Protein AF-A0A429PS51-F1 (afdb_monomer_lite)

Sequence (73 aa):
LRLPNRGLVREGYVADLVLFDPATVASGATYARPRTLPTGIPHVLVGGRFVIEDGSRTDVLAGRAIRRTPVPR

Structure (mmCIF, N/CA/C/O backbone):
data_AF-A0A429PS51-F1
#
_entry.id   AF-A0A429PS51-F1
#
loop_
_atom_site.group_PDB
_atom_site.id
_atom_site.type_symbol
_atom_site.label_atom_id
_atom_site.label_alt_id
_atom_site.label_comp_id
_atom_site.label_asym_id
_atom_site.label_entity_id
_atom_site.label_seq_id
_atom_site.pdbx_PDB_ins_code
_atom_site.Cartn_x
_atom_site.Cartn_y
_atom_site.Cartn_z
_atom_site.occupancy
_atom_site.B_iso_or_equiv
_atom_site.auth_seq_id
_atom_site.auth_comp_id
_atom_site.auth_asym_id
_atom_site.auth_atom_id
_atom_site.pdbx_PDB_model_num
ATOM 1 N N . LEU A 1 1 ? 6.665 7.470 13.955 1.00 70.56 1 LEU A N 1
ATOM 2 C CA . LEU A 1 1 ? 5.305 7.880 14.391 1.00 70.56 1 LEU A CA 1
ATOM 3 C C . LEU A 1 1 ? 4.786 6.876 15.420 1.00 70.56 1 LEU A C 1
ATOM 5 O O . LEU A 1 1 ? 5.179 5.723 15.341 1.00 70.56 1 LEU A O 1
ATOM 9 N N . ARG A 1 2 ? 3.920 7.277 16.362 1.00 80.44 2 ARG A N 1
ATOM 10 C CA . ARG A 1 2 ? 3.118 6.328 17.160 1.00 80.44 2 ARG A CA 1
ATOM 11 C C . ARG A 1 2 ? 1.697 6.350 16.607 1.00 80.44 2 ARG A C 1
ATOM 13 O O . ARG A 1 2 ? 1.016 7.360 16.759 1.00 80.44 2 ARG A O 1
ATOM 20 N N . LEU A 1 3 ? 1.304 5.282 15.915 1.00 88.25 3 LEU A N 1
ATOM 21 C CA . LEU A 1 3 ? -0.014 5.123 15.300 1.00 88.25 3 LEU A CA 1
ATOM 22 C C . LEU A 1 3 ? -0.775 4.050 16.087 1.00 88.25 3 LEU A C 1
ATOM 24 O O . LEU A 1 3 ? -0.501 2.866 15.895 1.00 88.25 3 LEU A O 1
ATOM 28 N N . PRO A 1 4 ? -1.674 4.428 17.012 1.00 87.25 4 PRO A N 1
ATOM 29 C CA . PRO A 1 4 ? -2.428 3.450 17.783 1.00 87.25 4 PRO A CA 1
ATOM 30 C C . PRO A 1 4 ? -3.201 2.507 16.858 1.00 87.25 4 PRO A C 1
ATOM 32 O O . PRO A 1 4 ? -3.824 2.961 15.896 1.00 87.25 4 PRO A O 1
ATOM 35 N N . ASN A 1 5 ? -3.169 1.211 17.172 1.00 91.38 5 ASN A N 1
ATOM 36 C CA . ASN A 1 5 ? -3.942 0.168 16.492 1.00 91.38 5 ASN A CA 1
ATOM 37 C C . ASN A 1 5 ? -3.673 0.058 14.975 1.00 91.38 5 ASN A C 1
ATOM 39 O O . ASN A 1 5 ? -4.574 -0.298 14.218 1.00 91.38 5 ASN A O 1
ATOM 43 N N . ARG A 1 6 ? -2.452 0.381 14.519 1.00 94.00 6 ARG A N 1
ATOM 44 C CA . ARG A 1 6 ? -2.005 0.260 13.115 1.00 94.00 6 ARG A CA 1
ATOM 45 C C . ARG A 1 6 ? -0.607 -0.359 13.026 1.00 94.00 6 ARG A C 1
ATOM 47 O O . ARG A 1 6 ? 0.158 -0.294 13.986 1.00 94.00 6 ARG A O 1
ATOM 54 N N . GLY A 1 7 ? -0.270 -0.920 11.863 1.00 93.62 7 GLY A N 1
ATOM 55 C CA . GLY A 1 7 ? 1.065 -1.460 11.558 1.00 93.62 7 GLY A CA 1
ATOM 56 C C . GLY A 1 7 ? 1.305 -2.911 11.990 1.00 93.62 7 GLY A C 1
ATOM 57 O O . GLY A 1 7 ? 2.419 -3.401 11.849 1.00 93.62 7 GLY A O 1
ATOM 58 N N . LEU A 1 8 ? 0.280 -3.595 12.502 1.00 96.50 8 LEU A N 1
ATOM 59 C CA . LEU A 1 8 ? 0.310 -5.020 12.832 1.00 96.50 8 LEU A CA 1
ATOM 60 C C . LEU A 1 8 ? -0.960 -5.686 12.300 1.00 96.50 8 LEU A C 1
ATOM 62 O O . LEU A 1 8 ? -2.042 -5.107 12.406 1.00 96.50 8 LEU A O 1
ATOM 66 N N . VAL A 1 9 ? -0.831 -6.912 11.791 1.00 97.44 9 VAL A N 1
ATOM 67 C CA . VAL A 1 9 ? -1.973 -7.774 11.461 1.00 97.44 9 VAL A CA 1
ATOM 68 C C . VAL A 1 9 ? -2.409 -8.471 12.745 1.00 97.44 9 VAL A C 1
ATOM 70 O O . VAL A 1 9 ? -1.805 -9.453 13.172 1.00 97.44 9 VAL A O 1
ATOM 73 N N . ARG A 1 10 ? -3.403 -7.893 13.419 1.00 97.44 10 ARG A N 1
ATOM 74 C CA . ARG A 1 10 ? -3.926 -8.380 14.697 1.00 97.44 10 ARG A CA 1
ATOM 75 C C . ARG A 1 10 ? -5.388 -7.983 14.852 1.00 97.44 10 ARG A C 1
ATOM 77 O O . ARG A 1 10 ? -5.799 -6.925 14.386 1.00 97.44 10 ARG A O 1
ATOM 84 N N . GLU A 1 11 ? -6.161 -8.800 15.549 1.00 96.81 11 GLU A N 1
ATOM 85 C CA . GLU A 1 11 ? -7.537 -8.458 15.906 1.00 96.81 11 GLU A CA 1
ATOM 86 C C . GLU A 1 11 ? -7.614 -7.121 16.668 1.00 96.81 11 GLU A C 1
ATOM 88 O O . GLU A 1 11 ? -6.716 -6.750 17.430 1.00 96.81 11 GLU A O 1
ATOM 93 N N . GLY A 1 12 ? -8.675 -6.353 16.410 1.00 95.44 12 GLY A N 1
ATOM 94 C CA . GLY A 1 12 ? -8.868 -5.008 16.965 1.00 95.44 12 GLY A CA 1
ATOM 95 C C . GLY A 1 12 ? -8.009 -3.904 16.327 1.00 95.44 12 GLY A C 1
ATOM 96 O O . GLY A 1 12 ? -8.170 -2.735 16.687 1.00 95.44 12 GLY A O 1
ATOM 97 N N . TYR A 1 13 ? -7.114 -4.229 15.385 1.00 96.56 13 TYR A N 1
ATOM 98 C CA . TYR A 1 13 ? -6.349 -3.233 14.630 1.00 96.56 13 TYR A CA 1
ATOM 99 C C . TYR A 1 13 ? -7.123 -2.769 13.396 1.00 96.56 13 TYR A C 1
ATOM 101 O O . TYR A 1 13 ? -7.984 -3.470 12.865 1.00 96.56 13 TYR A O 1
ATOM 109 N N . VAL A 1 14 ? -6.822 -1.554 12.933 1.00 96.69 14 VAL A N 1
ATOM 110 C CA . VAL A 1 14 ? -7.373 -1.050 11.675 1.00 96.69 14 VAL A CA 1
ATOM 111 C C . VAL A 1 14 ? -6.884 -1.948 10.541 1.00 96.69 14 VAL A C 1
ATOM 113 O O . VAL A 1 14 ? -5.686 -2.196 10.428 1.00 96.69 14 VAL A O 1
ATOM 116 N N . ALA A 1 15 ? -7.807 -2.387 9.686 1.00 97.38 15 ALA A N 1
ATOM 117 C CA . ALA A 1 15 ? -7.516 -3.202 8.510 1.00 97.38 15 ALA A CA 1
ATOM 118 C C . ALA A 1 15 ? -6.878 -2.371 7.377 1.00 97.38 15 ALA A C 1
ATOM 120 O O . ALA A 1 15 ? -7.441 -2.227 6.291 1.00 97.38 15 ALA A O 1
ATOM 121 N N . ASP A 1 16 ? -5.714 -1.784 7.654 1.00 97.75 16 ASP A N 1
ATOM 122 C CA . ASP A 1 16 ? -4.807 -1.275 6.629 1.00 97.75 16 ASP A CA 1
ATOM 123 C C . ASP A 1 16 ? -3.906 -2.431 6.194 1.00 97.75 16 ASP A C 1
ATOM 125 O O . ASP A 1 16 ? -2.961 -2.792 6.899 1.00 97.75 16 ASP A O 1
ATOM 129 N N . LEU A 1 17 ? -4.244 -3.057 5.073 1.00 98.25 17 LEU A N 1
ATOM 130 C CA . LEU A 1 17 ? -3.633 -4.307 4.629 1.00 98.25 17 LEU A CA 1
ATOM 131 C C . LEU A 1 17 ? -3.154 -4.172 3.187 1.00 98.25 17 LEU A C 1
ATOM 133 O O . LEU A 1 17 ? -3.734 -3.435 2.390 1.00 98.25 17 LEU A O 1
ATOM 137 N N . VAL A 1 18 ? -2.102 -4.911 2.853 1.00 98.31 18 VAL A N 1
ATOM 138 C CA . VAL A 1 18 ? -1.573 -5.017 1.493 1.00 98.31 18 VAL A CA 1
ATOM 139 C C . VAL A 1 18 ? -1.421 -6.494 1.173 1.00 98.31 18 VAL A C 1
ATOM 141 O O . VAL A 1 18 ? -0.772 -7.217 1.932 1.00 98.31 18 VAL A O 1
ATOM 144 N N . LEU A 1 19 ? -2.003 -6.927 0.057 1.00 98.31 19 LEU A N 1
ATOM 145 C CA . LEU A 1 19 ? -1.657 -8.195 -0.569 1.00 98.31 19 LEU A CA 1
ATOM 146 C C . LEU A 1 19 ? -0.628 -7.905 -1.656 1.00 98.31 19 LEU A C 1
ATOM 148 O O . LEU A 1 19 ? -0.838 -7.027 -2.493 1.00 98.31 19 LEU A O 1
ATOM 152 N N . PHE A 1 20 ? 0.475 -8.641 -1.640 1.00 98.25 20 PHE A N 1
ATOM 153 C CA . PHE A 1 20 ? 1.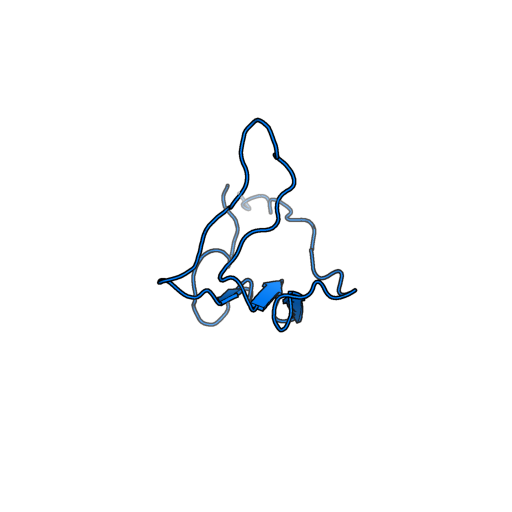503 -8.549 -2.663 1.00 98.25 20 PHE A CA 1
ATOM 154 C C . PHE A 1 20 ? 2.037 -9.936 -3.006 1.00 98.25 20 PHE A C 1
ATOM 156 O O . PHE A 1 20 ? 2.020 -10.842 -2.172 1.00 98.25 20 PHE A O 1
ATOM 163 N N . ASP A 1 21 ? 2.510 -10.085 -4.236 1.00 98.12 21 ASP A N 1
ATOM 164 C CA . ASP A 1 21 ? 3.218 -11.273 -4.686 1.00 98.12 21 ASP A CA 1
ATOM 165 C C . ASP A 1 21 ? 4.720 -11.099 -4.393 1.00 98.12 21 ASP A C 1
ATOM 167 O O . ASP A 1 21 ? 5.364 -10.220 -4.975 1.00 98.12 21 ASP A O 1
ATOM 171 N N . PRO A 1 22 ? 5.306 -11.915 -3.499 1.00 98.06 22 PRO A N 1
ATOM 172 C CA . PRO A 1 22 ? 6.711 -11.791 -3.127 1.00 98.06 22 PRO A CA 1
ATOM 173 C C . PRO A 1 22 ? 7.681 -12.046 -4.290 1.00 98.06 22 PRO A C 1
ATOM 175 O O . PRO A 1 22 ? 8.823 -11.598 -4.212 1.00 98.06 22 PRO A O 1
ATOM 178 N N . ALA A 1 23 ? 7.261 -12.740 -5.353 1.00 98.38 23 ALA A N 1
ATOM 179 C CA . ALA A 1 23 ? 8.108 -13.004 -6.514 1.00 98.38 23 ALA A CA 1
ATOM 180 C C . ALA A 1 23 ? 8.164 -11.821 -7.493 1.00 98.38 23 ALA A C 1
ATOM 182 O O . ALA A 1 23 ? 9.146 -11.676 -8.221 1.00 98.38 23 ALA A O 1
ATOM 183 N N . THR A 1 24 ? 7.125 -10.981 -7.526 1.00 97.75 24 THR A N 1
ATOM 184 C CA . THR A 1 24 ? 6.984 -9.907 -8.525 1.00 97.75 24 THR A CA 1
ATOM 185 C C . THR A 1 24 ? 6.955 -8.503 -7.931 1.00 97.75 24 THR A C 1
ATOM 187 O O . THR A 1 24 ? 7.072 -7.537 -8.684 1.00 97.75 24 THR A O 1
ATOM 190 N N . VAL A 1 25 ? 6.823 -8.356 -6.606 1.00 98.00 25 VAL A N 1
ATOM 191 C CA . VAL A 1 25 ? 6.733 -7.043 -5.959 1.00 98.00 25 VAL A CA 1
ATOM 192 C C . VAL A 1 25 ? 7.965 -6.184 -6.251 1.00 98.00 25 VAL A C 1
ATOM 194 O O . VAL A 1 25 ? 9.089 -6.490 -5.855 1.00 98.00 25 VAL A O 1
ATOM 197 N N . ALA A 1 26 ? 7.752 -5.072 -6.952 1.00 97.25 26 ALA A N 1
ATOM 198 C CA . ALA A 1 26 ? 8.820 -4.151 -7.322 1.00 97.25 26 ALA A CA 1
ATOM 199 C C . ALA A 1 26 ? 8.287 -2.739 -7.580 1.00 97.25 26 ALA A C 1
ATOM 201 O O . ALA A 1 26 ? 7.191 -2.556 -8.106 1.00 97.25 26 ALA A O 1
ATOM 202 N N . SER A 1 27 ? 9.098 -1.727 -7.255 1.00 94.81 27 SER A N 1
ATOM 203 C CA . SER A 1 27 ? 8.757 -0.311 -7.462 1.00 94.81 27 SER A CA 1
ATOM 204 C C . SER A 1 27 ? 8.657 0.075 -8.944 1.00 94.81 27 SER A C 1
ATOM 206 O O . SER A 1 27 ? 7.757 0.810 -9.332 1.00 94.81 27 SER A O 1
ATOM 208 N N . GLY A 1 28 ? 9.599 -0.375 -9.781 1.00 93.00 28 GLY A N 1
ATOM 209 C CA . GLY A 1 28 ? 9.683 0.010 -11.200 1.00 93.00 28 GLY A CA 1
ATOM 210 C C . GLY A 1 28 ? 10.064 1.480 -11.469 1.00 93.00 28 GLY A C 1
ATOM 211 O O . GLY A 1 28 ? 10.373 1.835 -12.610 1.00 93.00 28 GLY A O 1
ATOM 212 N N . ALA A 1 29 ? 10.072 2.344 -10.448 1.00 96.62 29 ALA A N 1
ATOM 213 C CA . ALA A 1 29 ? 10.469 3.742 -10.571 1.00 96.62 29 ALA A CA 1
ATOM 214 C C . ALA A 1 29 ? 11.996 3.899 -10.690 1.00 96.62 29 ALA A C 1
ATOM 216 O O . ALA A 1 29 ? 12.767 3.258 -9.977 1.00 96.62 29 ALA A O 1
ATOM 217 N N . THR A 1 30 ? 12.433 4.795 -11.575 1.00 96.19 30 THR A N 1
ATOM 218 C CA . THR A 1 30 ? 13.843 5.188 -11.749 1.00 96.19 30 THR A CA 1
ATOM 219 C C . THR A 1 30 ? 13.966 6.711 -11.753 1.00 96.19 30 THR A C 1
ATOM 221 O O . THR A 1 30 ? 12.959 7.407 -11.868 1.00 96.19 30 THR A O 1
ATOM 224 N N . TYR A 1 31 ? 15.187 7.257 -11.702 1.00 96.75 31 TYR A N 1
ATOM 225 C CA . TYR A 1 31 ? 15.394 8.707 -11.841 1.00 96.75 31 TYR A CA 1
ATOM 226 C C . TYR A 1 31 ? 14.798 9.273 -13.139 1.00 96.75 31 TYR A C 1
ATOM 228 O O . TYR A 1 31 ? 14.180 10.332 -13.122 1.00 96.75 31 TYR A O 1
ATOM 236 N N . ALA A 1 32 ? 14.940 8.548 -14.254 1.00 97.94 32 ALA A N 1
ATOM 237 C CA . ALA A 1 32 ? 14.395 8.960 -15.547 1.00 97.94 32 ALA A CA 1
ATOM 238 C C . ALA A 1 32 ? 12.868 8.783 -15.638 1.00 97.94 32 ALA A C 1
ATOM 240 O O . ALA A 1 32 ? 12.202 9.513 -16.369 1.00 97.94 32 ALA A O 1
ATOM 241 N N . ARG A 1 33 ? 12.302 7.810 -14.910 1.00 96.56 33 ARG A N 1
ATOM 242 C CA . ARG A 1 33 ? 10.859 7.519 -14.877 1.00 96.56 33 ARG A CA 1
ATOM 243 C C . ARG A 1 33 ? 10.370 7.405 -13.428 1.00 96.56 33 ARG A C 1
ATOM 245 O O . ARG A 1 33 ? 10.146 6.296 -12.940 1.00 96.56 33 ARG A O 1
ATOM 252 N N . PRO A 1 34 ? 10.197 8.536 -12.722 1.00 96.56 34 PRO A N 1
ATOM 253 C CA . PRO A 1 34 ? 9.895 8.520 -11.291 1.00 96.56 34 PRO A CA 1
ATOM 254 C C . PRO A 1 34 ? 8.427 8.203 -10.968 1.00 96.56 34 PRO A C 1
ATOM 256 O O . PRO A 1 34 ? 8.112 7.920 -9.819 1.00 96.56 34 PRO A O 1
ATOM 259 N N . ARG A 1 35 ? 7.517 8.263 -11.955 1.00 95.50 35 ARG A N 1
ATOM 260 C CA . ARG A 1 35 ? 6.067 8.032 -11.773 1.00 95.50 35 ARG A CA 1
ATOM 261 C C . ARG A 1 35 ? 5.583 6.671 -12.292 1.00 95.50 35 ARG A C 1
ATOM 263 O O . ARG A 1 35 ? 4.402 6.522 -12.588 1.00 95.50 35 ARG A O 1
ATOM 270 N N . THR A 1 36 ? 6.483 5.703 -12.453 1.00 95.25 36 THR A N 1
ATOM 271 C CA . THR A 1 36 ? 6.104 4.325 -12.798 1.00 95.25 36 THR A CA 1
ATOM 272 C C . THR A 1 36 ? 5.304 3.711 -11.649 1.00 95.25 36 THR A C 1
ATOM 274 O O . THR A 1 36 ? 5.657 3.899 -10.486 1.00 95.25 36 THR A O 1
ATOM 277 N N . LEU A 1 37 ? 4.226 2.996 -11.971 1.00 91.94 37 LEU A N 1
ATOM 278 C CA . LEU A 1 37 ? 3.445 2.269 -10.974 1.00 91.94 37 LEU A CA 1
ATOM 279 C C . LEU A 1 37 ? 4.201 1.022 -10.488 1.00 91.94 37 LEU A C 1
ATOM 281 O O 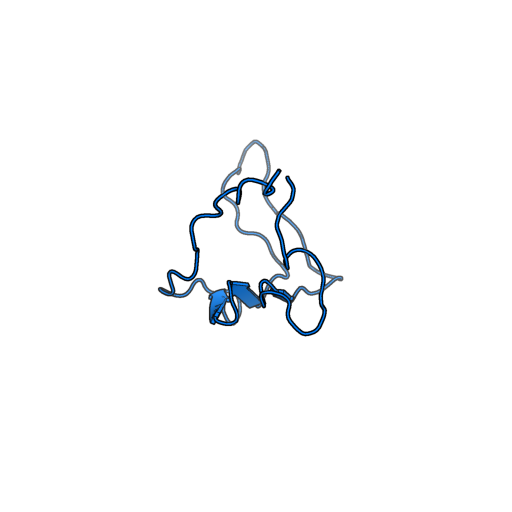. LEU A 1 37 ? 4.902 0.393 -11.286 1.00 91.94 37 LEU A O 1
ATOM 285 N N . PRO A 1 38 ? 4.038 0.639 -9.210 1.00 94.50 38 PRO A N 1
ATOM 286 C CA . PRO A 1 38 ? 4.599 -0.601 -8.702 1.00 94.50 38 PRO A CA 1
ATOM 287 C C . PRO A 1 38 ? 3.922 -1.818 -9.342 1.00 94.50 38 PRO A C 1
ATOM 289 O O . PRO A 1 38 ? 2.781 -1.763 -9.798 1.00 94.50 38 PRO A O 1
ATOM 292 N N . THR A 1 39 ? 4.636 -2.936 -9.322 1.00 96.94 39 THR A N 1
ATOM 293 C CA . THR A 1 39 ? 4.164 -4.251 -9.775 1.00 96.94 39 THR A CA 1
ATOM 294 C C . THR A 1 39 ? 4.025 -5.196 -8.585 1.00 96.94 39 THR A C 1
ATOM 296 O O . THR A 1 39 ? 4.586 -4.935 -7.519 1.00 96.94 39 THR A O 1
ATOM 299 N N . GLY A 1 40 ? 3.240 -6.265 -8.745 1.00 97.88 40 GLY A N 1
ATOM 300 C CA . GLY A 1 40 ? 3.062 -7.295 -7.717 1.00 97.88 40 GLY A CA 1
ATOM 301 C C . GLY A 1 40 ? 2.210 -6.882 -6.513 1.00 97.88 40 GLY A C 1
ATOM 302 O O . GLY A 1 40 ? 2.283 -7.546 -5.490 1.00 97.88 40 GLY A O 1
ATOM 303 N N . ILE A 1 41 ? 1.408 -5.810 -6.598 1.00 98.19 41 ILE A N 1
ATOM 304 C CA . ILE A 1 41 ? 0.516 -5.349 -5.513 1.00 98.19 41 ILE A CA 1
ATOM 305 C C . ILE A 1 41 ? -0.943 -5.350 -6.009 1.00 98.19 41 ILE A C 1
ATOM 307 O O . ILE A 1 41 ? -1.445 -4.304 -6.425 1.00 98.19 41 ILE A O 1
ATOM 311 N N . PRO A 1 42 ? -1.624 -6.511 -6.027 1.00 97.81 42 PRO A N 1
ATOM 312 C CA . PRO A 1 42 ? -2.986 -6.614 -6.546 1.00 97.81 42 PRO A CA 1
ATOM 313 C C . PRO A 1 42 ? -4.039 -5.958 -5.644 1.00 97.81 42 PRO A C 1
ATOM 315 O O . PRO A 1 42 ? -5.013 -5.426 -6.171 1.00 97.81 4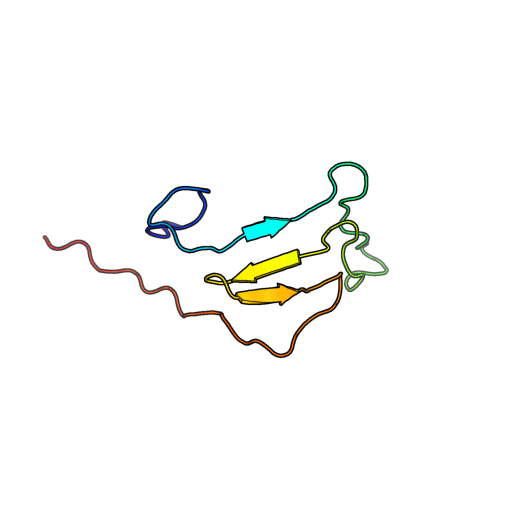2 PRO A O 1
ATOM 318 N N . HIS A 1 43 ? -3.853 -5.938 -4.316 1.00 98.44 43 HIS A N 1
ATOM 319 C CA . HIS A 1 43 ? -4.852 -5.376 -3.400 1.00 98.44 43 HIS A CA 1
ATOM 320 C C . HIS A 1 43 ? -4.238 -4.510 -2.308 1.00 98.44 43 HIS A C 1
ATOM 322 O O . HIS A 1 43 ? -3.265 -4.880 -1.646 1.00 98.44 43 HIS A O 1
ATOM 328 N N . VAL A 1 44 ? -4.877 -3.368 -2.066 1.00 98.25 44 VAL A N 1
ATOM 329 C CA . VAL A 1 44 ? -4.577 -2.477 -0.943 1.00 98.25 44 VAL A CA 1
ATOM 330 C C . VAL A 1 44 ? -5.885 -2.104 -0.272 1.00 98.25 44 VAL A C 1
ATOM 332 O O . VAL A 1 44 ? -6.812 -1.621 -0.924 1.00 98.25 44 VAL A O 1
ATOM 335 N N . LEU A 1 45 ? -5.937 -2.288 1.043 1.00 98.50 45 LEU A N 1
ATOM 336 C CA . LEU A 1 45 ? -7.067 -1.922 1.877 1.00 98.50 45 LEU A CA 1
ATOM 337 C C . LEU A 1 45 ? -6.666 -0.804 2.831 1.00 98.50 45 LEU A C 1
ATOM 339 O O . LEU A 1 45 ? -5.602 -0.846 3.446 1.00 98.50 45 LEU A O 1
ATOM 343 N N . VAL A 1 46 ? -7.551 0.176 2.991 1.00 98.06 46 VAL A N 1
ATOM 344 C CA . VAL A 1 46 ? -7.439 1.206 4.029 1.00 98.06 46 VAL A CA 1
ATOM 345 C C . VAL A 1 46 ? -8.691 1.140 4.887 1.00 98.06 46 VAL A C 1
ATOM 347 O O . VAL A 1 46 ? -9.807 1.311 4.389 1.00 98.06 46 VAL A O 1
ATOM 350 N N . GLY A 1 47 ? -8.520 0.862 6.180 1.00 96.56 47 GLY A N 1
ATOM 351 C CA . GLY A 1 47 ? -9.643 0.641 7.093 1.00 96.56 47 GLY A CA 1
ATOM 352 C C . GLY A 1 47 ? -10.646 -0.413 6.608 1.00 96.56 47 GLY A C 1
ATOM 353 O O . GLY A 1 47 ? -11.844 -0.232 6.808 1.00 96.56 47 GLY A O 1
ATOM 354 N N . GLY A 1 48 ? -10.168 -1.470 5.946 1.00 97.19 48 GLY A N 1
ATOM 355 C CA . GLY A 1 48 ? -10.983 -2.588 5.464 1.00 97.19 48 GLY A CA 1
ATOM 356 C C . GLY A 1 48 ? -11.689 -2.361 4.127 1.00 97.19 48 GLY A C 1
ATOM 357 O O . GLY A 1 48 ? -12.496 -3.193 3.734 1.00 97.19 48 GLY A O 1
ATOM 358 N N . ARG A 1 49 ? -11.411 -1.259 3.417 1.00 98.44 49 ARG A N 1
ATOM 359 C CA . ARG A 1 49 ? -11.984 -0.989 2.087 1.00 98.44 49 ARG A CA 1
ATOM 360 C C . ARG A 1 49 ? -10.907 -0.987 1.012 1.00 98.44 49 ARG A C 1
ATOM 362 O O . ARG A 1 49 ? -9.865 -0.365 1.222 1.00 98.44 49 ARG A O 1
ATOM 369 N N . PHE A 1 50 ? -11.182 -1.620 -0.128 1.00 98.31 50 PHE A N 1
ATOM 370 C CA . PHE A 1 50 ? -10.273 -1.641 -1.271 1.00 98.31 50 PHE A CA 1
ATOM 371 C C . PHE A 1 50 ? -10.073 -0.243 -1.854 1.00 98.31 50 PHE A C 1
ATOM 373 O O . PHE A 1 50 ? -11.022 0.417 -2.279 1.00 98.31 50 PHE A O 1
ATOM 380 N N . VAL A 1 51 ? -8.817 0.192 -1.873 1.00 98.19 51 VAL A N 1
ATOM 381 C CA . VAL A 1 51 ? -8.355 1.391 -2.593 1.00 98.19 51 VAL A CA 1
ATOM 382 C C . VAL A 1 51 ? -7.554 1.020 -3.845 1.00 98.19 51 VAL A C 1
ATOM 384 O O . VAL A 1 51 ? -7.462 1.812 -4.781 1.00 98.19 51 VAL A O 1
ATOM 387 N N . ILE A 1 52 ? -7.004 -0.196 -3.861 1.00 97.69 52 ILE A N 1
ATOM 388 C CA . ILE A 1 52 ? -6.536 -0.907 -5.049 1.00 97.69 52 ILE A CA 1
ATOM 389 C C . ILE A 1 52 ? -7.216 -2.276 -5.027 1.00 97.69 52 ILE A C 1
ATOM 391 O O . ILE A 1 52 ? -7.143 -2.963 -4.003 1.00 97.69 52 ILE A O 1
ATOM 395 N N . GLU A 1 53 ? -7.861 -2.647 -6.124 1.00 98.00 53 GLU A N 1
ATOM 396 C CA . GLU A 1 53 ? -8.512 -3.940 -6.331 1.00 98.00 53 GLU A CA 1
ATOM 397 C C . GLU A 1 53 ? -8.106 -4.481 -7.701 1.00 98.00 53 GLU A C 1
ATOM 399 O O . GLU A 1 53 ? -8.153 -3.753 -8.693 1.00 98.00 53 GLU A O 1
ATOM 404 N N . ASP A 1 54 ? -7.624 -5.722 -7.737 1.00 96.56 54 ASP A N 1
ATOM 405 C CA . ASP A 1 54 ? -7.132 -6.391 -8.947 1.00 96.56 54 ASP A CA 1
ATOM 406 C C . ASP A 1 54 ? -6.125 -5.536 -9.743 1.00 96.56 54 ASP A C 1
ATOM 408 O O . ASP A 1 54 ? -6.165 -5.421 -10.968 1.00 96.56 54 ASP A O 1
ATOM 412 N N . GLY A 1 55 ? -5.215 -4.880 -9.013 1.00 94.88 55 GLY A N 1
ATOM 413 C CA . GLY A 1 55 ? -4.170 -4.010 -9.561 1.00 94.88 55 GLY A CA 1
ATOM 414 C C . GLY A 1 55 ? -4.654 -2.634 -10.032 1.00 94.88 55 GLY A C 1
ATOM 415 O O . GLY A 1 55 ? -3.837 -1.819 -10.465 1.00 94.88 55 GLY A O 1
ATOM 416 N N . SER A 1 56 ? -5.950 -2.341 -9.916 1.00 95.81 56 SER A N 1
ATOM 417 C CA . SER A 1 56 ? -6.556 -1.086 -10.364 1.00 95.81 56 SER A CA 1
ATOM 418 C C . SER A 1 56 ? -6.955 -0.205 -9.187 1.00 95.81 56 SER A C 1
ATOM 420 O O . SER A 1 56 ? -7.470 -0.671 -8.174 1.00 95.81 56 SER A O 1
ATOM 422 N N . ARG A 1 57 ? -6.726 1.105 -9.308 1.00 96.06 57 ARG A N 1
ATOM 423 C CA . ARG A 1 57 ? -7.167 2.071 -8.297 1.00 96.06 57 ARG A CA 1
ATOM 424 C C . ARG A 1 57 ? -8.687 2.209 -8.321 1.00 96.06 57 ARG A C 1
ATOM 426 O O . ARG A 1 57 ? -9.262 2.409 -9.385 1.00 96.06 57 ARG A O 1
ATOM 433 N N . THR A 1 58 ? -9.305 2.171 -7.145 1.00 97.69 58 THR A N 1
ATOM 434 C CA . THR A 1 58 ? -10.740 2.429 -6.972 1.00 97.69 58 THR A CA 1
ATOM 435 C C . THR A 1 58 ? -10.998 3.910 -6.653 1.00 97.69 58 THR A C 1
ATOM 437 O O . THR A 1 58 ? -10.084 4.659 -6.287 1.00 97.69 58 THR A O 1
ATOM 440 N N . ASP A 1 59 ? -12.261 4.333 -6.715 1.00 97.62 59 ASP A N 1
ATOM 441 C CA . ASP A 1 59 ? -12.687 5.684 -6.311 1.00 97.62 59 ASP A CA 1
ATOM 442 C C . ASP A 1 59 ? -12.869 5.838 -4.787 1.00 97.62 59 ASP A C 1
ATOM 444 O O . ASP A 1 59 ? -13.276 6.890 -4.284 1.00 97.62 59 ASP A O 1
ATOM 448 N N . VAL A 1 60 ? -12.565 4.796 -4.007 1.00 97.75 60 VAL A N 1
ATOM 449 C CA . VAL A 1 60 ? -12.775 4.796 -2.559 1.00 97.75 60 VAL A CA 1
ATOM 450 C C . VAL A 1 60 ? -11.744 5.680 -1.855 1.00 97.75 60 VAL A C 1
ATOM 452 O O . VAL A 1 60 ? -10.550 5.391 -1.802 1.00 97.75 60 VAL A O 1
ATOM 455 N N . LEU A 1 61 ? -12.227 6.727 -1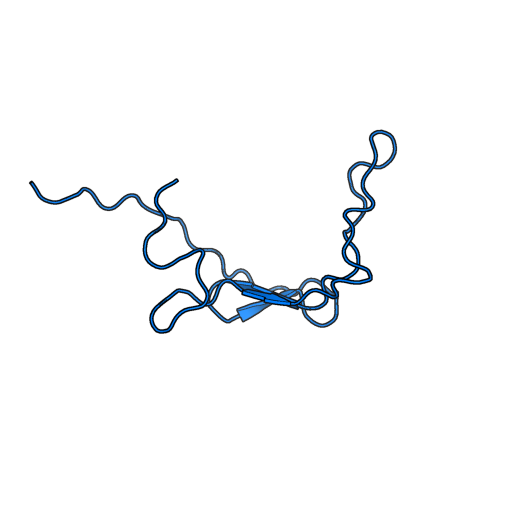.183 1.00 95.00 61 LEU A N 1
ATOM 456 C CA . LEU A 1 61 ? -11.416 7.580 -0.312 1.00 95.00 61 LEU A CA 1
ATOM 457 C C . LEU A 1 61 ? -11.556 7.140 1.151 1.00 95.00 61 LEU A C 1
ATOM 459 O O . LEU A 1 61 ? -12.394 7.643 1.902 1.00 95.00 61 LEU A O 1
ATOM 463 N N . ALA A 1 62 ? -10.744 6.158 1.563 1.00 94.12 62 ALA A N 1
ATOM 464 C CA . ALA A 1 62 ? -10.842 5.555 2.896 1.00 94.12 62 ALA A CA 1
ATOM 465 C C . ALA A 1 62 ? -9.915 6.097 3.984 1.00 94.12 62 ALA A C 1
ATOM 467 O O . ALA A 1 62 ? -10.060 5.728 5.154 1.00 94.12 62 ALA A O 1
ATOM 468 N N . GLY A 1 63 ? -9.023 7.017 3.623 1.00 90.94 63 GLY A N 1
ATOM 469 C CA . GLY A 1 63 ? -8.123 7.671 4.565 1.00 90.94 63 GLY A CA 1
ATOM 470 C C . GLY A 1 63 ? -8.862 8.434 5.6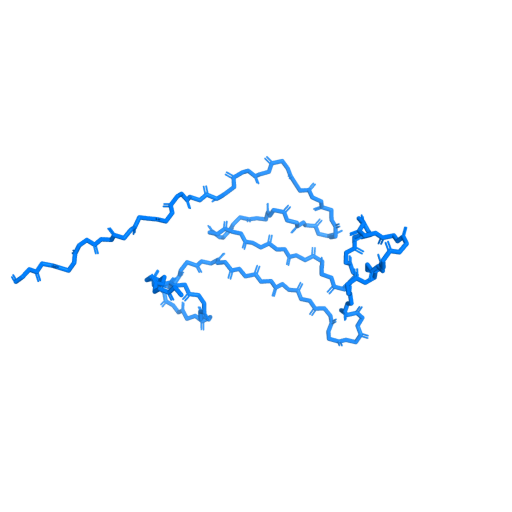68 1.00 90.94 63 GLY A C 1
ATOM 471 O O . GLY A 1 63 ? -9.928 9.012 5.462 1.00 90.94 63 GLY A O 1
ATOM 472 N N . ARG A 1 64 ? -8.263 8.462 6.861 1.00 90.50 64 ARG A N 1
ATOM 473 C CA . ARG A 1 64 ? -8.694 9.310 7.979 1.00 90.50 64 ARG A CA 1
ATOM 474 C C . ARG A 1 64 ? -7.493 10.065 8.528 1.00 90.50 64 ARG A C 1
ATOM 476 O O . ARG A 1 64 ? -6.402 9.504 8.612 1.00 90.50 64 ARG A O 1
ATOM 483 N N . ALA A 1 65 ? -7.703 11.313 8.938 1.00 90.19 65 ALA A N 1
ATOM 484 C CA . ALA A 1 65 ? -6.666 12.095 9.600 1.00 90.19 65 ALA A CA 1
ATOM 485 C C . ALA A 1 65 ? -6.235 11.409 10.907 1.00 90.19 65 ALA A C 1
ATOM 487 O O . ALA A 1 65 ? -7.071 11.108 11.765 1.00 90.19 65 ALA A O 1
ATOM 488 N N . ILE A 1 66 ? -4.931 11.179 11.073 1.00 87.50 66 ILE A N 1
ATOM 489 C CA . ILE A 1 66 ? -4.386 10.639 12.318 1.00 87.50 66 ILE A CA 1
ATOM 490 C C . ILE A 1 66 ? -4.126 11.794 13.277 1.00 87.50 66 ILE A C 1
ATOM 492 O O . ILE A 1 66 ? -3.244 12.622 13.056 1.00 87.50 66 ILE A O 1
ATOM 496 N N . ARG A 1 67 ? -4.891 11.831 14.366 1.00 83.81 67 ARG A N 1
ATOM 497 C CA . ARG A 1 67 ? -4.705 12.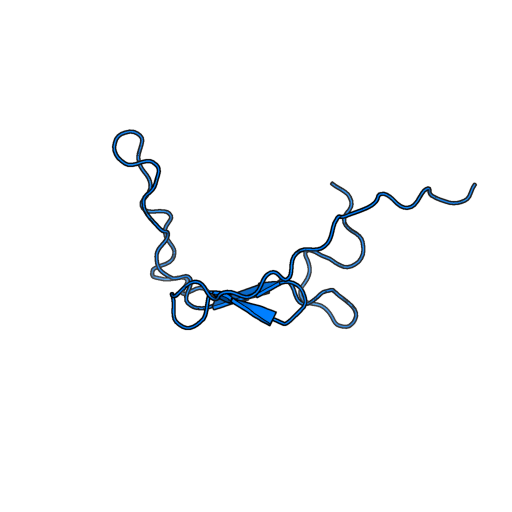798 15.449 1.00 83.81 67 ARG A CA 1
ATOM 498 C C . ARG A 1 67 ? -3.847 12.173 16.543 1.00 83.81 67 ARG A C 1
ATOM 500 O O . ARG A 1 67 ? -4.068 11.023 16.917 1.00 83.81 67 ARG A O 1
ATOM 507 N N . ARG A 1 68 ? -2.879 12.924 17.078 1.00 76.00 68 ARG A N 1
ATOM 508 C CA . ARG A 1 68 ? -2.238 12.546 18.345 1.00 76.00 68 ARG A CA 1
ATOM 509 C C . ARG A 1 68 ? -3.263 12.775 19.445 1.00 76.00 68 ARG A C 1
ATOM 511 O O . ARG A 1 68 ? -3.608 13.919 19.719 1.00 76.00 68 ARG A O 1
ATOM 518 N N . THR A 1 69 ? -3.739 11.707 20.064 1.00 66.19 69 THR A N 1
ATOM 519 C CA . THR A 1 69 ? -4.455 11.830 21.332 1.00 66.19 69 THR A CA 1
ATOM 520 C C . THR A 1 69 ? -3.434 12.276 22.383 1.00 66.19 69 THR A C 1
ATOM 522 O O . THR A 1 69 ? -2.399 11.611 22.514 1.00 66.19 69 THR A O 1
ATOM 525 N N . PRO A 1 70 ? -3.646 13.400 23.091 1.00 61.03 70 PRO A N 1
ATOM 526 C CA . PRO A 1 70 ? -2.836 13.733 24.254 1.00 61.03 70 PRO A CA 1
ATOM 527 C C . PRO A 1 70 ? -2.896 12.559 25.232 1.00 61.03 70 PRO A C 1
ATOM 529 O O . PRO A 1 70 ? -3.976 12.026 25.480 1.00 61.03 70 PRO A O 1
ATOM 532 N N . VAL A 1 71 ? -1.750 12.124 25.753 1.00 59.78 71 VAL A N 1
ATOM 533 C CA . VAL A 1 71 ? -1.745 11.178 26.873 1.00 59.78 71 VAL A CA 1
ATOM 534 C C . VAL A 1 71 ? -2.338 11.940 28.066 1.00 59.78 71 VAL A C 1
ATOM 536 O O . VAL A 1 71 ? -1.803 13.010 28.374 1.00 59.78 71 VAL A O 1
ATOM 539 N N . PRO A 1 72 ? -3.446 11.481 28.683 1.00 59.41 72 PRO A N 1
ATOM 540 C CA . PRO A 1 72 ? -3.943 12.088 29.915 1.00 59.41 72 PRO A CA 1
ATOM 541 C C . PRO A 1 72 ? -2.815 12.070 30.950 1.00 59.41 72 PRO A C 1
ATOM 543 O O . PRO A 1 72 ? -2.125 11.056 31.062 1.00 59.41 72 PRO A O 1
ATOM 546 N N . ARG A 1 73 ? -2.578 13.204 31.619 1.00 53.59 73 ARG A N 1
ATOM 547 C CA . ARG A 1 73 ? -1.632 13.265 32.740 1.00 53.59 73 ARG A CA 1
ATOM 548 C C . ARG A 1 73 ? -2.135 12.426 33.903 1.00 53.59 73 ARG A C 1
ATOM 550 O O . ARG A 1 73 ? -3.363 12.466 34.134 1.00 53.59 73 ARG A O 1
#

Radius of gyration: 15.44 Å; chains: 1; bounding box: 28×27×48 Å

pLDDT: mean 92.56, std 10.22, range [53.59, 98.5]

Secondary structure (DSSP, 8-state):
---TT-SS--TTS---EEE--TTT-B----SS-TTPPPBS--EEEETTEEEEETTEE-S---------PPPP-

Foldseek 3Di:
DDFPQDDDDDPPRQPFDWQFDPVQFDQPADPVRNPDHTPRTQFTDGSRDTCHHRNRGDPDDRDDDGDPDPDDD